Protein AF-A0A349WZK8-F1 (afdb_monomer_lite)

Secondary structure (DS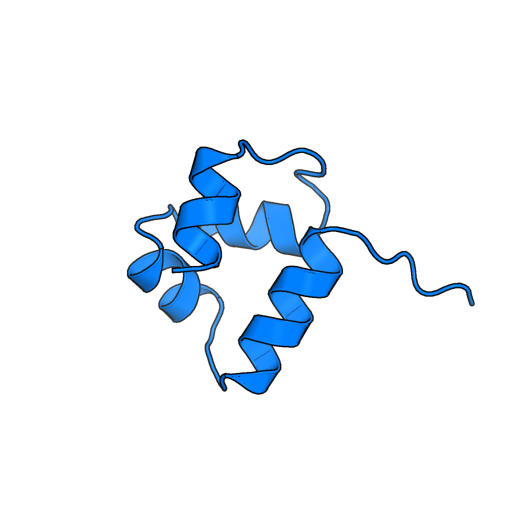SP, 8-state):
------HHHHHHHHHHHTT--HHHHHHHTT--HHHHHHHHTTSSSS--HHHHHHHH-

Structure (mmCIF, N/CA/C/O backbone):
data_AF-A0A349WZK8-F1
#
_entry.id   AF-A0A349WZK8-F1
#
loop_
_atom_site.group_PDB
_atom_site.id
_atom_site.type_symbol
_atom_site.label_atom_id
_atom_site.label_alt_id
_atom_site.label_comp_id
_atom_site.label_asym_id
_atom_site.label_entity_id
_atom_site.label_seq_id
_atom_site.pdbx_PDB_ins_code
_atom_site.Cartn_x
_atom_site.Cartn_y
_atom_site.Cartn_z
_atom_site.occupancy
_atom_site.B_iso_or_equiv
_atom_site.auth_seq_id
_atom_site.auth_comp_id
_atom_site.auth_asym_id
_atom_site.auth_atom_id
_atom_site.pdbx_PDB_model_num
ATOM 1 N N . MET A 1 1 ? 1.734 -23.035 6.843 1.00 41.75 1 MET A N 1
ATOM 2 C CA . MET A 1 1 ? 2.118 -21.662 7.230 1.00 41.75 1 MET A CA 1
ATOM 3 C C . MET A 1 1 ? 0.852 -20.833 7.309 1.00 41.75 1 MET A C 1
ATOM 5 O O . MET A 1 1 ? 0.165 -20.688 6.307 1.00 41.75 1 MET A O 1
ATOM 9 N N . THR A 1 2 ? 0.466 -20.413 8.509 1.00 42.62 2 THR A N 1
ATOM 10 C CA . THR A 1 2 ? -0.731 -19.600 8.750 1.00 42.62 2 THR A CA 1
ATOM 11 C C . THR A 1 2 ? -0.615 -18.292 7.981 1.00 42.62 2 THR A C 1
ATOM 13 O O . THR A 1 2 ? 0.319 -17.531 8.212 1.00 42.62 2 THR A O 1
ATOM 16 N N . MET A 1 3 ? -1.540 -18.037 7.052 1.00 57.22 3 MET A N 1
ATOM 17 C CA . MET A 1 3 ? -1.645 -16.729 6.413 1.00 57.22 3 MET A CA 1
ATOM 18 C C . MET A 1 3 ? -1.931 -15.702 7.505 1.00 57.22 3 MET A C 1
ATOM 20 O O . MET A 1 3 ? -3.051 -15.634 8.013 1.00 57.22 3 ME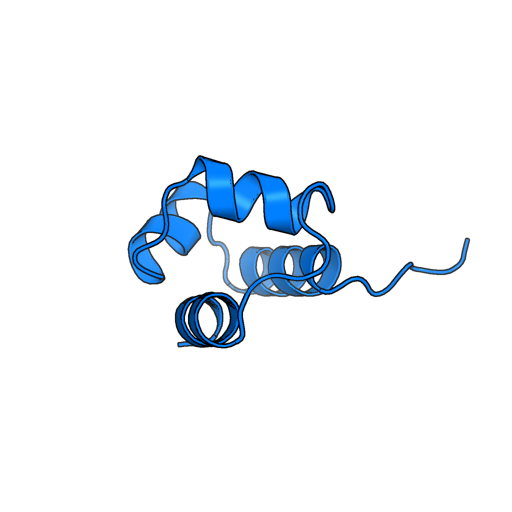T A O 1
ATOM 24 N N . GLN A 1 4 ? -0.912 -14.946 7.905 1.00 56.34 4 GLN A N 1
ATOM 25 C CA . GLN A 1 4 ? -1.074 -13.780 8.758 1.00 56.34 4 GLN A CA 1
ATOM 26 C C . GLN A 1 4 ? -1.987 -12.818 7.982 1.00 56.34 4 GLN A C 1
ATOM 28 O O . GLN A 1 4 ? -1.563 -12.172 7.029 1.00 56.34 4 GLN A O 1
ATOM 33 N N . LYS A 1 5 ? -3.286 -12.795 8.307 1.00 74.75 5 LYS A N 1
ATOM 34 C CA . LYS A 1 5 ? -4.288 -11.958 7.623 1.00 74.75 5 LYS A CA 1
ATOM 35 C C . LYS A 1 5 ? -4.196 -10.513 8.129 1.00 74.75 5 LYS A C 1
ATOM 37 O O . LYS A 1 5 ? -5.185 -9.988 8.646 1.00 74.75 5 LYS A O 1
ATOM 42 N N . THR A 1 6 ? -3.016 -9.899 8.035 1.00 90.56 6 THR A N 1
ATOM 43 C CA . THR A 1 6 ? -2.818 -8.492 8.399 1.00 90.56 6 THR A CA 1
ATOM 44 C C . THR A 1 6 ? -3.647 -7.591 7.491 1.00 90.56 6 THR A C 1
ATOM 46 O O . THR A 1 6 ? -4.093 -7.987 6.407 1.00 90.56 6 THR A O 1
ATOM 49 N N . ILE A 1 7 ? -3.894 -6.366 7.949 1.00 91.00 7 ILE A N 1
ATOM 50 C CA . ILE A 1 7 ? -4.579 -5.358 7.137 1.00 91.00 7 ILE A CA 1
ATOM 51 C C . ILE A 1 7 ? -3.760 -5.076 5.869 1.00 91.00 7 ILE A C 1
ATOM 53 O O . ILE A 1 7 ? -4.335 -5.060 4.782 1.00 91.00 7 ILE A O 1
ATOM 57 N N . GLY A 1 8 ? -2.430 -4.977 5.985 1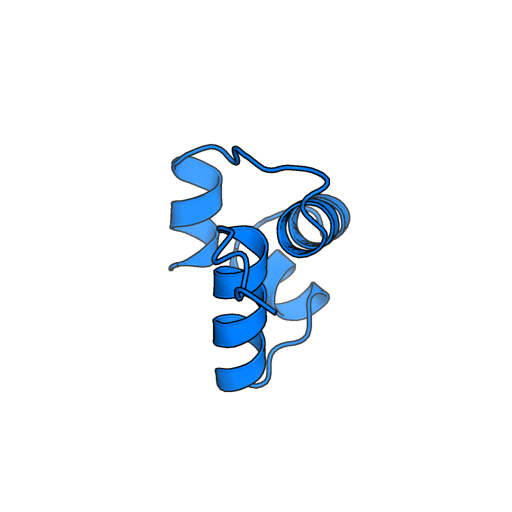.00 93.94 8 GLY A N 1
ATOM 58 C CA . GLY A 1 8 ? -1.517 -4.810 4.855 1.00 93.94 8 GLY A CA 1
ATOM 59 C C . GLY A 1 8 ? -1.655 -5.908 3.803 1.00 93.94 8 GLY A C 1
ATOM 60 O O . GLY A 1 8 ? -1.850 -5.619 2.621 1.00 93.94 8 GLY A O 1
ATOM 61 N N . ALA A 1 9 ? -1.660 -7.174 4.232 1.00 93.81 9 ALA A N 1
ATOM 62 C CA . ALA A 1 9 ? -1.836 -8.313 3.334 1.00 93.81 9 ALA A CA 1
ATOM 63 C C . ALA A 1 9 ? -3.197 -8.293 2.613 1.00 93.81 9 ALA A C 1
ATOM 65 O O . ALA A 1 9 ? -3.269 -8.590 1.419 1.00 93.81 9 ALA A O 1
ATOM 66 N N . LYS A 1 10 ? -4.277 -7.911 3.312 1.00 93.12 10 LYS A N 1
ATOM 67 C CA . LYS A 1 10 ? -5.614 -7.782 2.708 1.00 93.12 10 LYS A CA 1
ATOM 68 C C . LYS A 1 10 ? -5.665 -6.656 1.677 1.00 93.12 10 LYS A C 1
ATOM 70 O O . LYS A 1 10 ? -6.193 -6.877 0.591 1.00 93.12 10 LYS A O 1
ATOM 75 N N . ILE A 1 11 ? -5.108 -5.486 1.993 1.00 94.75 11 ILE A N 1
ATOM 76 C CA . ILE A 1 11 ? -5.050 -4.339 1.074 1.00 94.75 11 ILE A CA 1
ATOM 77 C C . ILE A 1 11 ? -4.289 -4.726 -0.195 1.00 94.75 11 ILE A C 1
ATOM 79 O O . ILE A 1 11 ? -4.815 -4.566 -1.294 1.00 94.75 11 ILE A O 1
ATOM 83 N N . LYS A 1 12 ? -3.110 -5.342 -0.048 1.00 95.38 12 LYS A N 1
ATOM 84 C CA . LYS A 1 12 ? -2.294 -5.811 -1.173 1.00 95.38 12 LYS A CA 1
ATOM 85 C C . LYS A 1 12 ? -3.041 -6.804 -2.067 1.00 95.38 12 LYS A C 1
ATOM 87 O O . LYS A 1 12 ? -2.968 -6.702 -3.291 1.00 95.38 12 LYS A O 1
ATOM 92 N N . ALA A 1 13 ? -3.761 -7.756 -1.470 1.00 95.06 13 ALA A N 1
ATOM 93 C CA . ALA A 1 13 ? -4.545 -8.738 -2.215 1.00 95.06 13 ALA A CA 1
ATOM 94 C C . ALA A 1 13 ? -5.673 -8.075 -3.022 1.00 95.06 13 ALA A C 1
ATOM 96 O O . ALA A 1 13 ? -5.800 -8.325 -4.219 1.00 95.06 13 ALA A O 1
ATOM 97 N N . TRP A 1 14 ? -6.452 -7.185 -2.400 1.00 95.25 14 TRP A N 1
ATOM 98 C CA . TRP A 1 14 ? -7.526 -6.455 -3.084 1.00 95.25 14 TRP A CA 1
ATOM 99 C C . TRP A 1 14 ? -7.0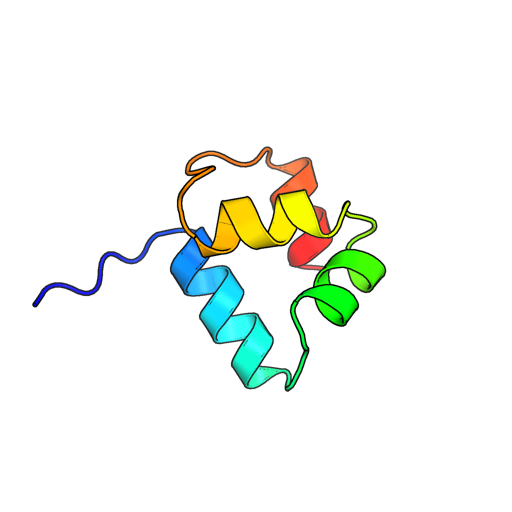12 -5.515 -4.171 1.00 95.25 14 TRP A C 1
ATOM 101 O O . TRP A 1 14 ? -7.620 -5.426 -5.237 1.00 95.25 14 TRP A O 1
ATOM 111 N N . ARG A 1 15 ? -5.872 -4.859 -3.936 1.00 96.56 15 ARG A N 1
ATOM 112 C CA . ARG A 1 15 ? -5.196 -4.033 -4.937 1.00 96.56 15 ARG A CA 1
ATOM 113 C C . ARG A 1 15 ? -4.827 -4.849 -6.178 1.00 96.56 15 ARG A C 1
ATOM 115 O O . ARG A 1 15 ? -5.113 -4.416 -7.288 1.00 96.56 15 ARG A O 1
ATOM 122 N N . ALA A 1 16 ? -4.234 -6.030 -5.987 1.00 95.94 16 ALA A N 1
ATOM 123 C CA . ALA A 1 16 ? -3.854 -6.921 -7.082 1.00 95.94 16 ALA A CA 1
ATOM 124 C C . ALA A 1 16 ? -5.071 -7.454 -7.859 1.00 95.94 16 ALA A C 1
ATOM 126 O O . ALA A 1 16 ? -5.026 -7.527 -9.079 1.00 95.94 16 ALA A O 1
ATOM 127 N N . ILE A 1 17 ? -6.181 -7.765 -7.176 1.00 96.19 17 ILE A N 1
ATOM 128 C CA . ILE A 1 17 ? -7.444 -8.169 -7.827 1.00 96.19 17 ILE A CA 1
ATOM 129 C C . ILE A 1 17 ? -8.004 -7.050 -8.719 1.00 96.19 17 ILE A C 1
ATOM 131 O O . ILE A 1 17 ? -8.634 -7.326 -9.736 1.00 96.19 17 ILE A O 1
ATOM 135 N N . LYS A 1 18 ? -7.776 -5.787 -8.344 1.00 95.06 18 LYS A N 1
ATOM 136 C CA . LYS A 1 18 ? -8.172 -4.604 -9.121 1.00 95.06 18 LYS A CA 1
ATOM 137 C C . LYS A 1 18 ? -7.152 -4.200 -10.194 1.00 95.06 18 LYS A C 1
ATOM 139 O O . LYS A 1 18 ? -7.358 -3.167 -10.820 1.00 95.06 18 LYS A O 1
ATOM 144 N N . ASP A 1 19 ? -6.082 -4.975 -10.373 1.00 97.00 19 ASP A N 1
ATOM 145 C CA . ASP A 1 19 ? -4.982 -4.699 -11.307 1.00 97.00 19 ASP A CA 1
ATOM 146 C C . ASP A 1 19 ? -4.357 -3.303 -11.126 1.00 97.00 19 ASP A C 1
ATOM 148 O O . ASP A 1 19 ? -4.019 -2.608 -12.077 1.00 97.00 19 ASP A O 1
ATOM 152 N N . LEU A 1 20 ? -4.238 -2.864 -9.868 1.00 97.00 20 LEU A N 1
ATOM 153 C CA . LEU A 1 20 ? -3.629 -1.581 -9.523 1.00 97.00 20 LEU A CA 1
ATOM 154 C C . LEU A 1 20 ? -2.192 -1.779 -9.044 1.00 97.00 20 LEU A C 1
ATOM 156 O O . LEU A 1 20 ? -1.891 -2.640 -8.212 1.00 97.00 20 LEU A O 1
ATOM 160 N N . THR A 1 21 ? -1.295 -0.906 -9.475 1.00 97.56 21 THR A N 1
ATOM 161 C CA . THR A 1 21 ? 0.011 -0.710 -8.843 1.00 97.56 21 THR A CA 1
ATOM 162 C C . THR A 1 21 ? -0.144 -0.015 -7.484 1.00 97.56 21 THR A C 1
ATOM 164 O O . THR A 1 21 ? -1.179 0.575 -7.162 1.00 97.56 21 THR A O 1
ATOM 167 N N . GLN A 1 22 ? 0.896 -0.082 -6.646 1.00 97.12 22 GLN A N 1
ATOM 168 C CA . GLN A 1 22 ? 0.918 0.654 -5.374 1.00 97.12 22 GLN A CA 1
ATOM 169 C C . GLN A 1 22 ? 0.821 2.172 -5.600 1.00 97.12 22 GLN A C 1
ATOM 171 O O . GLN A 1 22 ? 0.128 2.861 -4.862 1.00 97.12 22 GLN A O 1
ATOM 176 N N . ASP A 1 23 ? 1.466 2.694 -6.643 1.00 96.94 23 ASP A N 1
ATOM 177 C CA . ASP A 1 23 ? 1.385 4.112 -6.999 1.00 96.94 23 ASP A CA 1
ATOM 178 C C . ASP A 1 23 ? -0.042 4.531 -7.382 1.00 96.94 23 ASP A C 1
ATOM 180 O O . ASP A 1 23 ? -0.553 5.525 -6.869 1.00 96.94 23 ASP A O 1
ATOM 184 N N . GLU A 1 24 ? -0.734 3.734 -8.199 1.00 97.75 24 GLU A N 1
ATOM 185 C CA . GLU A 1 24 ? -2.112 4.030 -8.603 1.00 97.75 24 GLU A CA 1
ATOM 186 C C . GLU A 1 24 ? -3.092 3.995 -7.431 1.00 97.75 24 GLU A C 1
ATOM 188 O O . GLU A 1 24 ? -3.942 4.880 -7.322 1.00 97.75 24 GLU A O 1
ATOM 193 N N . LEU A 1 25 ? -2.979 3.004 -6.537 1.00 97.69 25 LEU A N 1
ATOM 194 C CA . LEU A 1 25 ? -3.828 2.952 -5.346 1.00 97.69 25 LEU A CA 1
ATOM 195 C C . LEU A 1 25 ? -3.534 4.123 -4.401 1.00 97.69 25 LEU A C 1
ATOM 197 O O . LEU A 1 25 ? -4.469 4.733 -3.891 1.00 97.69 25 LEU A O 1
ATOM 201 N N . ALA A 1 26 ? -2.261 4.470 -4.194 1.00 97.25 26 ALA A N 1
ATOM 202 C CA . ALA A 1 26 ? -1.883 5.592 -3.339 1.00 97.25 26 ALA A CA 1
ATOM 203 C C . ALA A 1 26 ? -2.443 6.918 -3.875 1.00 97.25 26 ALA A C 1
ATOM 205 O O . ALA A 1 26 ? -3.039 7.678 -3.117 1.00 97.25 26 ALA A O 1
ATOM 206 N N . LYS A 1 27 ? -2.343 7.153 -5.190 1.00 97.00 27 LYS A N 1
ATOM 207 C CA . LYS A 1 27 ? -2.927 8.330 -5.852 1.00 97.00 27 LYS A CA 1
ATOM 208 C C . LYS A 1 27 ? -4.450 8.369 -5.741 1.00 97.00 27 LYS A C 1
ATOM 210 O O . LYS A 1 27 ? -5.001 9.424 -5.451 1.00 97.00 27 LYS A O 1
ATOM 215 N N . LYS A 1 28 ? -5.134 7.237 -5.947 1.00 96.25 28 LYS A N 1
ATOM 216 C CA . LYS A 1 28 ? -6.601 7.139 -5.809 1.00 96.25 28 LYS A CA 1
ATOM 217 C C . LYS A 1 28 ? -7.072 7.412 -4.380 1.00 96.25 28 LYS A C 1
ATOM 219 O O . LYS A 1 28 ? -8.091 8.065 -4.201 1.00 96.25 28 LYS A O 1
ATOM 224 N N . ALA A 1 29 ? -6.319 6.938 -3.392 1.00 96.00 29 ALA A N 1
ATOM 225 C CA . ALA A 1 29 ? -6.619 7.111 -1.977 1.00 96.00 29 ALA A CA 1
ATOM 226 C C . ALA A 1 29 ? -6.149 8.465 -1.406 1.00 96.00 29 ALA A C 1
ATOM 228 O O . ALA A 1 29 ? -6.284 8.683 -0.206 1.00 96.00 29 ALA A O 1
ATOM 229 N N . ASP A 1 30 ? -5.562 9.353 -2.217 1.00 96.31 30 ASP A N 1
ATOM 230 C CA . ASP A 1 30 ? -4.928 10.593 -1.740 1.00 96.31 30 ASP A CA 1
ATOM 231 C C . ASP A 1 30 ? -3.935 10.336 -0.583 1.00 96.31 30 ASP A C 1
ATOM 233 O O . ASP A 1 30 ? -3.948 10.969 0.476 1.00 96.31 30 ASP A O 1
ATOM 237 N N . LEU A 1 31 ? -3.090 9.315 -0.761 1.00 95.00 31 LEU A N 1
ATOM 238 C CA . LEU A 1 31 ? -2.064 8.913 0.194 1.00 95.00 31 LEU A CA 1
ATOM 239 C C . LEU A 1 31 ? -0.667 9.096 -0.402 1.00 95.00 31 LEU A C 1
ATOM 241 O O . LEU A 1 31 ? -0.437 8.780 -1.572 1.00 95.00 31 LEU A O 1
ATOM 245 N N . PRO A 1 32 ? 0.328 9.495 0.410 1.00 96.31 32 PRO A N 1
ATOM 246 C CA . PRO A 1 32 ? 1.716 9.416 -0.013 1.00 96.31 32 PRO A CA 1
ATOM 247 C C . PRO A 1 32 ? 2.080 7.970 -0.372 1.00 96.31 32 PRO A C 1
ATOM 249 O O . PRO A 1 32 ? 1.850 7.054 0.420 1.00 96.31 32 PRO A O 1
ATOM 252 N N . TYR A 1 33 ? 2.717 7.764 -1.526 1.00 96.62 33 TYR A N 1
ATOM 253 C CA . TYR A 1 33 ? 3.160 6.438 -1.975 1.00 96.62 33 TYR A CA 1
ATOM 254 C C . TYR A 1 33 ? 3.921 5.635 -0.895 1.00 96.62 33 TYR A C 1
ATOM 256 O O . TYR A 1 33 ? 3.547 4.486 -0.637 1.00 96.62 33 TYR A O 1
ATOM 264 N N . PRO A 1 34 ? 4.905 6.213 -0.165 1.00 96.62 34 PRO A N 1
ATOM 265 C CA . PRO A 1 34 ? 5.615 5.481 0.885 1.00 96.62 34 PRO A CA 1
ATOM 266 C C . PRO A 1 34 ? 4.709 5.011 2.031 1.00 96.62 34 PRO A C 1
ATOM 268 O O . PRO A 1 34 ? 5.035 4.032 2.700 1.00 96.62 34 PRO A O 1
ATOM 271 N N . THR A 1 35 ? 3.588 5.694 2.276 1.00 95.38 35 THR A N 1
ATOM 272 C CA . THR A 1 35 ? 2.620 5.318 3.313 1.00 95.38 35 THR A CA 1
ATOM 273 C C . THR A 1 35 ? 1.912 4.025 2.936 1.00 95.38 35 THR A C 1
ATOM 275 O O . THR A 1 35 ? 1.889 3.100 3.744 1.00 95.38 35 THR A O 1
ATOM 278 N N . LEU A 1 36 ? 1.411 3.913 1.700 1.00 96.75 36 LEU A N 1
ATOM 279 C CA . LEU A 1 36 ? 0.785 2.675 1.233 1.00 96.75 36 LEU A CA 1
ATOM 280 C C . LEU A 1 36 ? 1.785 1.510 1.230 1.00 96.75 36 LEU A C 1
ATOM 282 O O . LEU A 1 36 ? 1.455 0.422 1.697 1.00 96.75 36 LEU A O 1
ATOM 286 N N . VAL A 1 37 ? 3.021 1.746 0.776 1.00 96.81 37 VAL A N 1
ATOM 287 C CA . VAL A 1 37 ? 4.081 0.723 0.780 1.00 96.81 37 VAL A CA 1
ATOM 288 C C . VAL A 1 37 ? 4.333 0.193 2.192 1.00 96.81 37 VAL A C 1
ATOM 290 O O . VAL A 1 37 ? 4.401 -1.018 2.379 1.00 96.81 37 VAL A O 1
ATOM 293 N N . LYS A 1 38 ? 4.432 1.081 3.191 1.00 95.75 38 LYS A N 1
ATOM 294 C CA . LYS A 1 38 ? 4.640 0.698 4.597 1.00 95.75 38 LYS A CA 1
ATOM 295 C C . LYS A 1 38 ? 3.459 -0.068 5.193 1.00 95.75 38 LYS A C 1
ATOM 297 O O . LYS A 1 38 ? 3.669 -0.924 6.047 1.00 95.75 38 LYS A O 1
ATOM 302 N N . ILE A 1 39 ? 2.234 0.238 4.769 1.00 95.31 39 ILE A N 1
ATOM 303 C CA . ILE A 1 39 ? 1.039 -0.506 5.185 1.00 95.31 39 ILE A CA 1
ATOM 304 C C . ILE A 1 39 ? 1.070 -1.912 4.580 1.00 95.31 39 ILE A C 1
ATOM 306 O O . ILE A 1 39 ? 0.923 -2.889 5.304 1.00 95.31 39 ILE A O 1
ATOM 310 N N . GLU A 1 40 ? 1.316 -2.039 3.273 1.00 94.44 40 GLU A N 1
ATOM 311 C CA . GLU A 1 40 ? 1.365 -3.344 2.595 1.00 94.44 40 GLU A CA 1
ATOM 312 C C . GLU A 1 40 ? 2.568 -4.212 2.997 1.00 94.44 40 GLU A C 1
ATOM 314 O O . GLU A 1 40 ? 2.531 -5.426 2.790 1.00 94.44 40 GLU A O 1
ATOM 319 N N . SER A 1 41 ? 3.628 -3.614 3.549 1.00 94.62 41 SER A N 1
ATOM 320 C CA . SER A 1 41 ? 4.796 -4.322 4.086 1.00 94.62 41 SER A CA 1
ATOM 321 C C . SER A 1 41 ? 4.713 -4.623 5.585 1.00 94.62 41 SER A C 1
ATOM 323 O 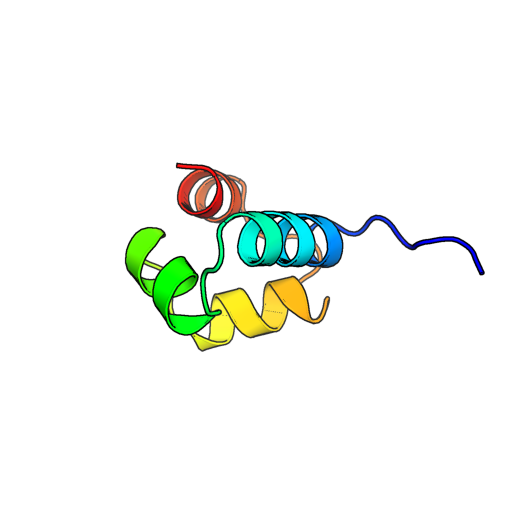O . SER A 1 41 ? 5.691 -5.105 6.152 1.00 94.62 41 SER A O 1
ATOM 325 N N . ASP A 1 42 ? 3.581 -4.322 6.234 1.00 91.44 42 ASP A N 1
ATOM 326 C CA . ASP A 1 42 ? 3.371 -4.450 7.684 1.00 91.44 42 ASP A CA 1
ATOM 327 C C . ASP A 1 42 ? 4.364 -3.642 8.552 1.00 91.44 42 ASP A C 1
ATOM 329 O O . ASP A 1 42 ? 4.454 -3.850 9.764 1.00 91.44 42 ASP A O 1
ATOM 333 N N . ALA A 1 43 ? 5.065 -2.662 7.966 1.00 92.62 43 ALA A N 1
ATOM 334 C CA . ALA A 1 43 ? 5.828 -1.659 8.712 1.00 92.62 43 ALA A CA 1
ATOM 335 C C . ALA A 1 43 ? 4.900 -0.683 9.463 1.00 92.62 43 ALA A C 1
ATOM 337 O O . ALA A 1 43 ? 5.290 -0.103 10.475 1.00 92.62 43 ALA A O 1
ATOM 338 N N . VAL A 1 44 ? 3.660 -0.522 8.984 1.00 91.81 44 VAL A N 1
ATOM 339 C CA . VAL A 1 44 ? 2.554 0.146 9.683 1.00 91.81 44 VAL A CA 1
ATOM 340 C C . VAL A 1 44 ? 1.416 -0.857 9.853 1.00 91.81 44 VAL A C 1
ATOM 342 O O . VAL A 1 44 ? 0.670 -1.128 8.918 1.00 91.81 44 VAL A O 1
ATOM 345 N N . GLN A 1 45 ? 1.273 -1.401 11.063 1.00 85.62 45 GLN A N 1
ATOM 346 C CA . GLN A 1 45 ? 0.270 -2.434 11.366 1.00 85.62 45 GLN A CA 1
ATOM 347 C C . GLN A 1 45 ? -1.081 -1.865 11.815 1.00 85.62 45 GLN A C 1
ATOM 349 O O . GLN A 1 45 ? -2.093 -2.560 11.749 1.00 85.62 45 GLN A O 1
ATOM 354 N N . ASN A 1 46 ? -1.103 -0.603 12.255 1.00 88.56 46 ASN A N 1
ATOM 355 C CA . ASN A 1 46 ? -2.300 0.071 12.751 1.00 88.56 46 ASN A CA 1
ATOM 356 C C . ASN A 1 46 ? -2.514 1.420 12.035 1.00 88.56 46 ASN A C 1
ATOM 358 O O . ASN A 1 46 ? -2.301 2.474 12.639 1.00 88.56 46 ASN A O 1
ATOM 362 N N . PRO A 1 47 ? -2.850 1.413 10.728 1.00 90.69 47 PRO A N 1
ATOM 363 C CA . PRO A 1 47 ? -3.225 2.634 10.020 1.00 90.69 47 PRO A CA 1
ATOM 364 C C . PRO A 1 47 ? -4.487 3.254 10.640 1.00 90.69 47 PRO A C 1
ATOM 366 O O . PRO A 1 47 ? -5.330 2.551 11.197 1.00 90.69 47 PRO A O 1
ATOM 369 N N . SER A 1 48 ? -4.639 4.576 10.528 1.00 94.25 48 SER A N 1
ATOM 370 C CA . SER A 1 48 ? -5.850 5.248 11.008 1.00 94.25 48 SER A CA 1
ATOM 371 C C . SER A 1 48 ? -7.085 4.793 10.225 1.00 94.25 48 SER A C 1
ATOM 373 O O . SER A 1 48 ? -6.991 4.419 9.054 1.00 94.25 48 SER A O 1
ATOM 375 N N . ILE A 1 49 ? -8.262 4.889 10.849 1.00 93.56 49 ILE A N 1
ATOM 376 C CA . ILE A 1 49 ? -9.538 4.617 10.170 1.00 93.56 49 ILE A CA 1
ATOM 377 C C . ILE A 1 49 ? -9.703 5.496 8.922 1.00 93.56 49 ILE A C 1
ATOM 379 O O . ILE A 1 49 ? -10.136 4.986 7.895 1.00 93.56 49 ILE A O 1
ATOM 383 N N . ASP A 1 50 ? -9.289 6.769 8.969 1.00 94.56 50 ASP A N 1
ATOM 384 C CA . ASP A 1 50 ? -9.266 7.665 7.798 1.00 94.56 50 ASP A CA 1
ATOM 385 C C . ASP A 1 50 ? -8.447 7.073 6.638 1.00 94.56 50 ASP A C 1
ATOM 387 O O . ASP A 1 50 ? -8.937 6.969 5.517 1.00 94.56 50 ASP A O 1
ATOM 391 N N . THR A 1 51 ? -7.236 6.583 6.926 1.00 94.69 51 THR A N 1
ATOM 392 C CA . THR A 1 51 ? -6.352 5.968 5.922 1.00 94.69 51 THR A CA 1
ATOM 393 C C . THR A 1 51 ? -6.995 4.734 5.293 1.00 94.69 51 THR A C 1
ATOM 395 O O . THR A 1 51 ? -6.989 4.577 4.076 1.00 94.69 51 THR A O 1
ATOM 398 N N . VAL A 1 52 ? -7.571 3.850 6.113 1.00 93.81 52 VAL A N 1
ATOM 399 C CA . VAL A 1 52 ? -8.236 2.635 5.617 1.00 93.81 52 VAL A CA 1
ATOM 400 C C . VAL A 1 52 ? -9.483 2.986 4.801 1.00 93.81 52 VAL A C 1
ATOM 402 O O . VAL A 1 52 ? -9.732 2.357 3.777 1.00 93.81 52 VAL A O 1
ATOM 405 N N . THR A 1 53 ? -10.229 4.011 5.213 1.00 95.25 53 THR A N 1
ATOM 406 C CA . THR A 1 53 ? -11.430 4.483 4.508 1.00 95.25 53 THR A CA 1
ATOM 407 C C . THR A 1 53 ? -11.072 5.032 3.130 1.00 95.25 53 THR A C 1
ATOM 409 O O . THR A 1 53 ? -11.709 4.665 2.149 1.00 95.25 53 THR A O 1
ATOM 412 N N . LYS A 1 54 ? -9.999 5.824 3.032 1.00 95.38 54 LYS A N 1
ATOM 413 C CA . LYS A 1 54 ? -9.465 6.328 1.760 1.00 95.38 54 LYS A CA 1
ATOM 414 C C . LYS A 1 54 ? -9.018 5.221 0.806 1.00 95.38 54 LYS A C 1
ATOM 416 O O . LYS A 1 54 ? -9.244 5.322 -0.391 1.00 95.38 54 LYS A O 1
ATOM 421 N N . ILE A 1 55 ? -8.401 4.159 1.327 1.00 94.44 55 ILE A N 1
ATOM 422 C CA . ILE A 1 55 ? -7.981 2.993 0.528 1.00 94.44 55 ILE A CA 1
ATOM 423 C C . ILE A 1 55 ? -9.185 2.174 0.036 1.00 94.44 55 ILE A C 1
ATOM 425 O O . ILE A 1 55 ? -9.101 1.524 -1.005 1.00 94.44 55 ILE A O 1
ATOM 429 N N . ALA A 1 56 ? -10.277 2.159 0.804 1.00 93.12 56 ALA A N 1
ATOM 430 C CA . ALA A 1 56 ? -11.474 1.377 0.507 1.00 93.12 56 ALA A CA 1
ATOM 431 C C . ALA A 1 56 ? -12.486 2.087 -0.412 1.00 93.12 56 ALA A C 1
ATOM 433 O O . ALA A 1 56 ? -13.374 1.405 -0.929 1.00 93.12 56 ALA A O 1
ATOM 434 N N . ALA A 1 57 ? -12.373 3.409 -0.574 1.00 87.81 57 ALA A N 1
ATOM 435 C CA . ALA A 1 57 ? -13.208 4.225 -1.459 1.00 87.81 57 ALA A CA 1
ATOM 436 C C . ALA A 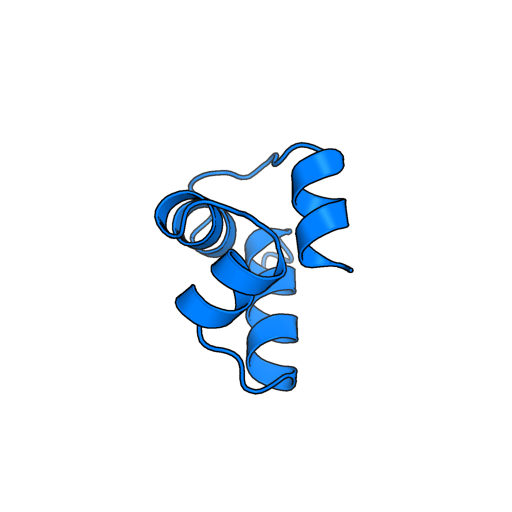1 57 ? -13.012 3.855 -2.942 1.00 87.81 57 ALA A C 1
ATOM 438 O O . ALA A 1 57 ? -14.036 3.800 -3.661 1.00 87.81 57 ALA A O 1
#

Sequence (57 aa):
MTMQKTIGAKIKAWRAIKDLTQDELAKKADLPYPTLVKIESDAVQNPSIDTVTKIAA

Foldseek 3Di:
DDDPPAPLCVLVVVCVVVVHDLVRLCVQLVHDSVVNVCSNVVVPRDDDPSSVVSSVD

pLDDT: mean 91.13, std 12.14, range [41.75, 97.75]

Radius of gyration: 10.59 Å; chains: 1; bounding box: 19×32×24 Å